Protein AF-A0A536THX5-F1 (afdb_monomer)

Sequence (95 aa):
MTRALCAFLLLFGISWPTSADDTKPLTTILLVARAELADSNFKDSVVLVMNNIGPAPAGVIIHRPTRIAVSRLFPDLERLAQLDDKLYFGGPVET

pLDDT: mean 82.72, std 16.93, range [47.25, 98.12]

Nearest PDB structures (foldseek):
  2ew0-assembly1_A  TM=8.083E-01  e=3.223E-02  Acinetobacter baylyi ADP1
  8qzs-assembly1_8  TM=5.657E-01  e=6.972E+00  Homo sapiens
  6ahd-assembly1_v  TM=5.827E-01  e=8.448E+00  Homo sapiens
  4j3z-assembly1_G  TM=2.931E-01  e=7.924E+00  Jannaschia sp. CCS1

Foldseek 3Di:
DPPPPPPVVPPPPPPPPPPDPPPPPWDWDWDADDCPPPPPQAHRFIWTWTQPPDPGIDIFTDPAFDPDQQLNVPVVPVVRVPGRDTDGRGTPPPD

Structure (mmCIF, N/CA/C/O backbone):
data_AF-A0A536THX5-F1
#
_entry.id   AF-A0A536THX5-F1
#
loop_
_atom_site.group_PDB
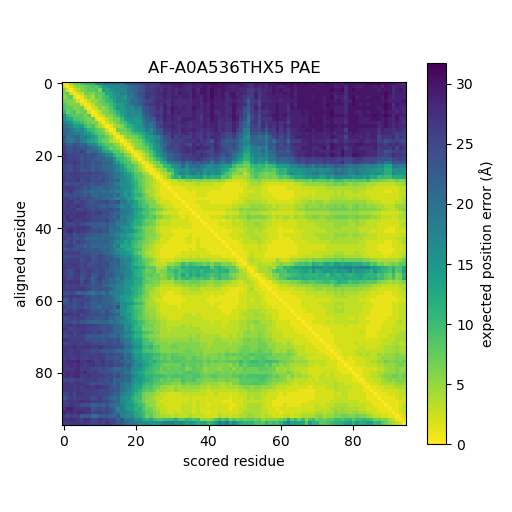_atom_site.id
_atom_site.type_symbol
_atom_site.label_atom_id
_atom_site.label_alt_id
_atom_site.label_comp_id
_atom_site.label_asym_id
_atom_site.label_entity_id
_atom_site.label_seq_id
_atom_site.pdbx_PDB_ins_code
_atom_site.Cartn_x
_atom_site.Cartn_y
_atom_site.Cartn_z
_atom_site.occupancy
_atom_site.B_iso_or_equiv
_atom_site.auth_seq_id
_atom_site.auth_comp_id
_atom_site.auth_asym_id
_atom_site.auth_atom_id
_atom_site.pdbx_PDB_model_num
ATOM 1 N N . MET A 1 1 ? 70.483 -24.708 7.593 1.00 52.94 1 MET A N 1
ATOM 2 C CA . MET A 1 1 ? 70.335 -23.292 7.192 1.00 52.94 1 MET A CA 1
ATOM 3 C C . MET A 1 1 ? 68.874 -23.036 6.834 1.00 52.94 1 MET A C 1
ATOM 5 O O . MET A 1 1 ? 68.530 -22.933 5.671 1.00 52.94 1 MET A O 1
ATOM 9 N N . THR A 1 2 ? 67.992 -23.048 7.837 1.00 52.47 2 THR A N 1
ATOM 10 C CA . THR A 1 2 ? 66.538 -23.233 7.618 1.00 52.47 2 THR A CA 1
ATOM 11 C C . THR A 1 2 ? 65.668 -22.427 8.588 1.00 52.47 2 THR A C 1
ATOM 13 O O . THR A 1 2 ? 64.460 -22.607 8.623 1.00 52.47 2 THR A O 1
ATOM 16 N N . ARG A 1 3 ? 66.255 -21.513 9.376 1.00 49.59 3 ARG A N 1
ATOM 17 C CA . ARG A 1 3 ? 65.509 -20.672 10.338 1.00 49.59 3 ARG A CA 1
ATOM 18 C C . ARG A 1 3 ? 65.403 -19.199 9.935 1.00 49.59 3 ARG A C 1
ATOM 20 O O . ARG A 1 3 ? 64.635 -18.473 10.546 1.00 49.59 3 ARG A O 1
ATOM 27 N N . ALA A 1 4 ? 66.122 -18.770 8.896 1.00 53.12 4 ALA A N 1
ATOM 28 C CA . ALA A 1 4 ? 66.120 -17.374 8.449 1.00 53.12 4 ALA A CA 1
ATOM 29 C C . ALA A 1 4 ? 65.045 -17.055 7.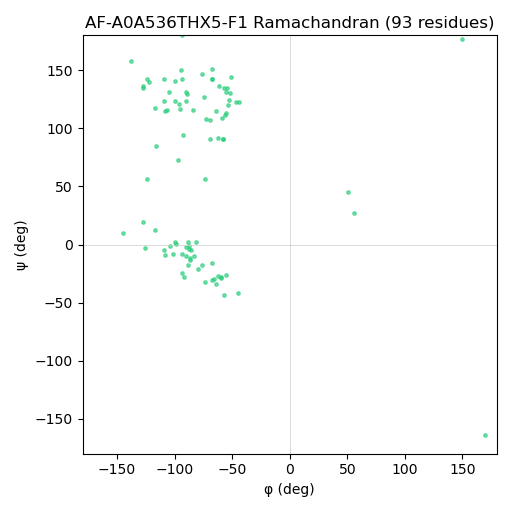390 1.00 53.12 4 ALA A C 1
ATOM 31 O O . ALA A 1 4 ? 64.820 -15.888 7.095 1.00 53.12 4 ALA A O 1
ATOM 32 N N . LEU A 1 5 ? 64.358 -18.065 6.835 1.00 50.88 5 LEU A N 1
ATOM 33 C CA . LEU A 1 5 ? 63.404 -17.863 5.735 1.00 50.88 5 LEU A CA 1
ATOM 34 C C . LEU A 1 5 ? 61.968 -17.554 6.205 1.00 50.88 5 LEU A C 1
ATOM 36 O O . LEU A 1 5 ? 61.184 -17.004 5.442 1.00 50.88 5 LEU A O 1
ATOM 40 N N . CYS A 1 6 ? 61.621 -17.839 7.465 1.00 47.25 6 CYS A N 1
ATOM 41 C CA . CYS A 1 6 ? 60.259 -17.610 7.973 1.00 47.25 6 CYS A CA 1
ATOM 42 C C . CYS A 1 6 ? 60.018 -16.189 8.511 1.00 47.25 6 CYS A C 1
ATOM 44 O O . CYS A 1 6 ? 58.871 -15.809 8.716 1.00 47.25 6 CYS A O 1
ATOM 46 N N . ALA A 1 7 ? 61.067 -15.392 8.738 1.00 49.16 7 ALA A N 1
ATOM 47 C CA . ALA A 1 7 ? 60.927 -14.075 9.365 1.00 49.16 7 ALA A CA 1
ATOM 48 C C . ALA A 1 7 ? 60.609 -12.936 8.377 1.00 49.16 7 ALA A C 1
ATOM 50 O O . ALA A 1 7 ? 60.228 -11.853 8.807 1.00 49.16 7 ALA A O 1
ATOM 51 N N . PHE A 1 8 ? 60.725 -13.164 7.063 1.00 49.09 8 PHE A N 1
ATOM 52 C CA . PHE A 1 8 ? 60.472 -12.124 6.055 1.00 49.09 8 PHE A CA 1
ATOM 53 C C . PHE A 1 8 ? 59.029 -12.116 5.516 1.00 49.09 8 PHE A C 1
ATOM 55 O O . PHE A 1 8 ? 58.627 -11.188 4.823 1.00 49.09 8 PHE A O 1
ATOM 62 N N . LEU A 1 9 ? 58.223 -13.123 5.868 1.00 52.56 9 LEU A N 1
ATOM 63 C CA . LEU A 1 9 ? 56.832 -13.267 5.415 1.00 52.56 9 LEU A CA 1
ATOM 64 C C . LEU A 1 9 ? 55.798 -12.586 6.330 1.00 52.56 9 LEU A C 1
ATOM 66 O O . LEU A 1 9 ? 54.616 -12.593 6.010 1.00 52.56 9 LEU A O 1
ATOM 70 N N . LEU A 1 10 ? 56.225 -11.974 7.441 1.00 54.22 10 LEU A N 1
ATOM 71 C CA . LEU A 1 10 ? 55.332 -11.310 8.406 1.00 54.22 10 LEU A CA 1
ATOM 72 C C . LEU A 1 10 ? 55.333 -9.773 8.322 1.00 54.22 10 LEU A C 1
ATOM 74 O O . LEU A 1 10 ? 54.596 -9.134 9.066 1.00 54.22 10 LEU A O 1
ATOM 78 N N . LEU A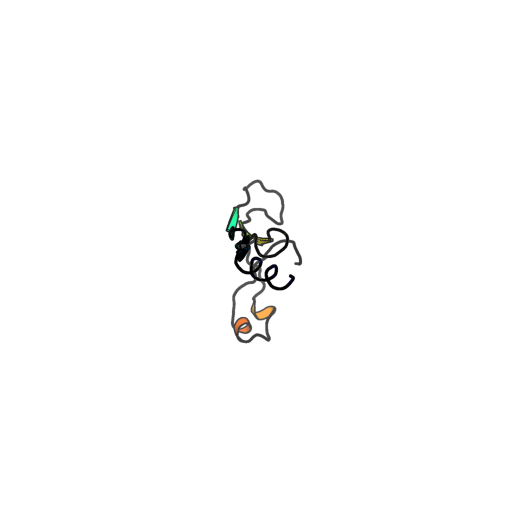 1 11 ? 56.127 -9.167 7.429 1.00 51.12 11 LEU A N 1
ATOM 79 C CA . LEU A 1 11 ? 56.207 -7.700 7.283 1.00 51.12 11 LEU A CA 1
ATOM 80 C C . LEU A 1 11 ? 55.420 -7.134 6.094 1.00 51.12 11 LEU A C 1
ATOM 82 O O . LEU A 1 11 ? 55.236 -5.924 6.014 1.00 51.12 11 LEU A O 1
ATOM 86 N N . PHE A 1 12 ? 54.884 -7.984 5.217 1.00 54.44 12 PHE A N 1
ATOM 87 C CA . PHE A 1 12 ? 53.858 -7.577 4.258 1.00 54.44 12 PHE A CA 1
ATOM 88 C C . PHE A 1 12 ? 52.493 -7.939 4.828 1.00 54.44 12 PHE A C 1
ATOM 90 O O . PHE A 1 12 ? 51.844 -8.889 4.398 1.00 54.44 12 PHE A O 1
ATOM 97 N N . GLY A 1 13 ? 52.075 -7.170 5.836 1.00 54.62 13 GLY A N 1
ATOM 98 C CA . GLY A 1 13 ? 50.669 -7.051 6.189 1.00 54.62 13 GLY A CA 1
ATOM 99 C C . GLY A 1 13 ? 49.930 -6.541 4.960 1.00 54.62 13 G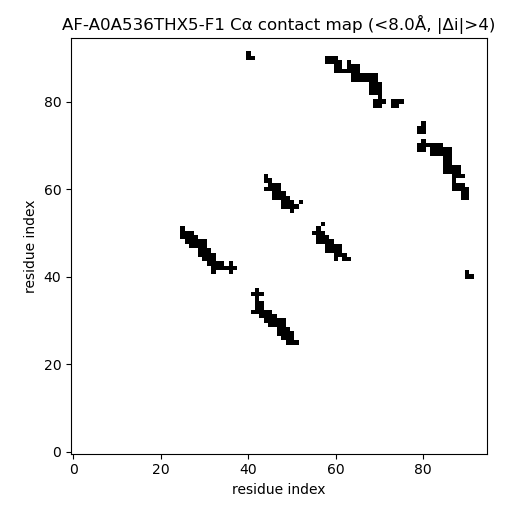LY A C 1
ATOM 100 O O . GLY A 1 13 ? 49.862 -5.339 4.717 1.00 54.62 13 GLY A O 1
ATOM 101 N N . ILE A 1 14 ? 49.449 -7.472 4.141 1.00 57.97 14 ILE A N 1
ATOM 102 C CA . ILE A 1 14 ? 48.468 -7.217 3.098 1.00 57.97 14 ILE A CA 1
ATOM 103 C C . ILE A 1 14 ? 47.232 -6.746 3.852 1.00 57.97 14 ILE A C 1
ATOM 105 O O . ILE A 1 14 ? 46.428 -7.545 4.329 1.00 57.97 14 ILE A O 1
ATOM 109 N N . SER A 1 15 ? 47.130 -5.432 4.032 1.00 56.50 15 SER A N 1
ATOM 110 C CA . SER A 1 15 ? 45.867 -4.773 4.302 1.00 56.50 15 SER A CA 1
ATOM 111 C C . SER A 1 15 ? 44.975 -5.134 3.128 1.00 56.50 15 SER A C 1
ATOM 113 O O . SER A 1 15 ? 45.015 -4.483 2.085 1.00 56.50 15 SER A O 1
ATOM 115 N N . TRP A 1 16 ? 44.230 -6.233 3.257 1.00 59.28 16 TRP A N 1
ATOM 116 C CA . TRP A 1 16 ? 43.099 -6.466 2.385 1.00 59.28 16 TRP A CA 1
ATOM 117 C C . TRP A 1 16 ? 42.266 -5.191 2.487 1.00 59.28 16 TRP A C 1
ATOM 119 O O . TRP A 1 16 ? 41.948 -4.785 3.612 1.00 59.28 16 TRP A O 1
ATOM 129 N N . PRO A 1 17 ? 41.959 -4.508 1.373 1.00 61.94 17 PRO A N 1
ATOM 130 C CA . PRO A 1 17 ? 40.920 -3.507 1.430 1.00 61.94 17 PRO A CA 1
ATOM 131 C C . PRO A 1 17 ? 39.697 -4.248 1.962 1.00 61.94 17 PRO A C 1
ATOM 133 O O . PRO A 1 17 ? 39.203 -5.180 1.327 1.00 61.94 17 PRO A O 1
ATOM 136 N N . THR A 1 18 ? 39.264 -3.901 3.175 1.00 65.38 18 THR A N 1
ATOM 137 C CA . THR A 1 18 ? 37.909 -4.231 3.586 1.00 65.38 18 THR A CA 1
ATOM 138 C C . THR A 1 18 ? 37.068 -3.522 2.537 1.00 65.38 18 THR A C 1
ATOM 140 O O . THR A 1 18 ? 37.112 -2.293 2.444 1.00 65.38 18 THR A O 1
ATOM 143 N N . SER A 1 19 ? 36.441 -4.272 1.630 1.00 64.56 19 SER A N 1
ATOM 144 C CA . SER A 1 19 ? 35.464 -3.660 0.742 1.00 64.56 19 SER A CA 1
ATOM 145 C C . SER A 1 19 ? 34.481 -2.956 1.663 1.00 64.56 19 SER A C 1
ATOM 147 O O . SER A 1 19 ? 33.926 -3.584 2.568 1.00 64.56 19 SER A O 1
ATOM 149 N N . ALA A 1 20 ? 34.352 -1.639 1.504 1.00 61.53 20 ALA A N 1
ATOM 150 C CA . ALA A 1 20 ? 33.213 -0.940 2.061 1.00 61.53 20 ALA A CA 1
ATOM 151 C C . ALA A 1 20 ? 31.981 -1.700 1.568 1.00 61.53 20 ALA A C 1
ATOM 153 O O . ALA A 1 20 ? 31.927 -2.058 0.389 1.00 61.53 20 ALA A O 1
ATOM 154 N N . ASP A 1 21 ? 31.074 -2.025 2.488 1.00 61.56 21 ASP A N 1
ATOM 155 C CA . ASP A 1 21 ? 29.774 -2.582 2.142 1.00 61.56 21 ASP A CA 1
ATOM 156 C C . ASP A 1 21 ? 29.232 -1.763 0.966 1.00 61.56 21 ASP A C 1
ATOM 158 O O . ASP A 1 21 ? 29.194 -0.531 1.032 1.00 61.56 21 ASP A O 1
ATOM 162 N N . ASP A 1 22 ? 28.929 -2.435 -0.144 1.00 60.00 22 ASP A N 1
ATOM 163 C CA . ASP A 1 22 ? 28.396 -1.834 -1.368 1.00 60.00 22 ASP A CA 1
ATOM 164 C C . ASP A 1 22 ? 26.925 -1.480 -1.083 1.00 60.00 22 ASP A C 1
ATOM 166 O O . ASP A 1 22 ? 25.984 -1.988 -1.697 1.00 60.00 22 ASP A O 1
ATOM 170 N N . THR A 1 23 ? 26.700 -0.677 -0.037 1.00 60.09 23 THR A N 1
ATOM 171 C CA . THR A 1 23 ? 25.386 -0.305 0.451 1.00 60.09 23 THR A CA 1
ATOM 172 C C . THR A 1 23 ? 24.793 0.608 -0.608 1.00 60.09 23 THR A C 1
ATOM 174 O O . THR A 1 23 ? 25.010 1.822 -0.617 1.00 60.09 23 THR A O 1
ATOM 177 N N . LYS A 1 24 ? 24.077 0.004 -1.562 1.00 67.12 24 LYS A N 1
ATOM 178 C CA . LYS A 1 24 ? 23.349 0.718 -2.605 1.00 67.12 24 LYS A CA 1
ATOM 179 C C . LYS A 1 24 ? 22.576 1.855 -1.933 1.00 67.12 24 LYS A C 1
ATOM 181 O O . LYS A 1 24 ? 21.788 1.573 -1.027 1.00 67.12 24 LYS A O 1
ATOM 186 N N . PRO A 1 25 ? 22.787 3.119 -2.339 1.00 68.38 25 PRO A N 1
ATOM 187 C CA . PRO A 1 25 ? 22.156 4.242 -1.670 1.00 68.38 25 PRO A CA 1
ATOM 188 C C . PRO A 1 25 ? 20.644 4.036 -1.646 1.00 68.38 25 PRO A C 1
ATOM 190 O O . PRO A 1 25 ? 20.031 3.701 -2.671 1.00 68.38 25 PRO A O 1
ATOM 193 N N . LEU A 1 26 ? 20.056 4.211 -0.461 1.00 66.38 26 LEU A N 1
ATOM 194 C CA . LEU A 1 26 ? 18.614 4.131 -0.266 1.00 66.38 26 LEU A CA 1
ATOM 195 C C . LEU A 1 26 ? 17.964 5.131 -1.210 1.00 66.38 26 LEU A C 1
ATOM 197 O O . LEU A 1 26 ? 18.145 6.340 -1.082 1.00 66.38 26 LEU A O 1
ATOM 201 N N . THR A 1 27 ? 17.267 4.610 -2.211 1.00 78.81 27 THR A N 1
ATOM 202 C CA . THR A 1 27 ? 16.598 5.446 -3.198 1.00 78.81 27 THR A CA 1
ATOM 203 C C . THR A 1 27 ? 15.114 5.381 -2.911 1.00 78.81 27 THR A C 1
ATOM 205 O O . THR A 1 27 ? 14.507 4.315 -3.025 1.00 78.81 27 THR A O 1
ATOM 208 N N . THR A 1 28 ? 14.559 6.531 -2.545 1.00 87.69 28 THR A N 1
ATOM 209 C CA . THR A 1 28 ? 13.127 6.716 -2.339 1.00 87.69 28 THR A CA 1
ATOM 210 C C . THR A 1 28 ? 12.590 7.563 -3.479 1.00 87.69 28 THR A C 1
ATOM 212 O O . THR A 1 28 ? 12.975 8.723 -3.626 1.00 87.69 28 THR A O 1
ATOM 215 N N . ILE A 1 29 ? 11.719 6.983 -4.301 1.00 92.62 29 ILE A N 1
ATOM 216 C CA . ILE A 1 29 ? 11.097 7.672 -5.440 1.00 92.62 29 ILE A CA 1
ATOM 217 C C . ILE A 1 29 ? 9.584 7.611 -5.275 1.00 92.62 29 ILE A C 1
ATOM 219 O O . ILE A 1 29 ? 9.038 6.577 -4.894 1.00 92.62 29 ILE A O 1
ATOM 223 N N . LEU A 1 30 ? 8.912 8.715 -5.595 1.00 96.00 30 LEU A N 1
ATOM 224 C CA . LEU A 1 30 ? 7.466 8.743 -5.771 1.00 96.00 30 LEU A CA 1
ATOM 225 C C . LEU A 1 30 ? 7.139 8.601 -7.257 1.00 96.00 30 LEU A C 1
ATOM 227 O O . LEU A 1 30 ? 7.554 9.425 -8.071 1.00 96.00 30 LEU A O 1
ATOM 231 N N . LEU A 1 31 ? 6.383 7.565 -7.608 1.00 96.75 31 LEU A N 1
ATOM 232 C CA . LEU A 1 31 ? 5.790 7.420 -8.932 1.00 96.75 31 LEU A CA 1
ATOM 233 C C . LEU A 1 31 ? 4.365 7.961 -8.880 1.00 96.75 31 LEU A C 1
ATOM 235 O O . LEU A 1 31 ? 3.524 7.421 -8.163 1.00 96.75 31 LEU A O 1
ATOM 239 N N . VAL A 1 32 ? 4.097 9.023 -9.635 1.00 97.94 32 VAL A N 1
ATOM 240 C CA . VAL A 1 32 ? 2.752 9.588 -9.780 1.00 97.94 32 VAL A CA 1
ATOM 241 C C . VAL A 1 32 ? 2.162 9.085 -11.092 1.00 97.94 32 VAL A C 1
ATOM 243 O O . VAL A 1 32 ? 2.761 9.256 -12.157 1.00 97.94 32 VAL A O 1
ATOM 246 N N . ALA A 1 33 ? 1.005 8.434 -11.014 1.00 98.12 33 ALA A N 1
ATOM 247 C CA . ALA A 1 33 ? 0.295 7.944 -12.181 1.00 98.12 33 ALA A CA 1
ATOM 248 C C . ALA A 1 33 ? -0.096 9.107 -13.095 1.00 98.12 33 ALA A C 1
ATOM 250 O O . ALA A 1 33 ? -0.592 10.141 -12.645 1.00 98.12 33 ALA A O 1
ATOM 251 N N . ARG A 1 34 ? 0.097 8.914 -14.401 1.00 98.00 34 ARG A N 1
ATOM 252 C CA . ARG A 1 34 ? -0.470 9.821 -15.401 1.00 98.00 34 ARG A CA 1
ATOM 253 C C . ARG A 1 34 ? -1.993 9.701 -15.402 1.00 98.00 34 ARG A C 1
ATOM 255 O O . ARG A 1 34 ? -2.517 8.619 -15.133 1.00 98.00 34 ARG A O 1
ATOM 262 N N . ALA A 1 35 ? -2.678 10.784 -15.759 1.00 96.62 35 ALA A N 1
ATOM 263 C CA . ALA A 1 35 ? -4.139 10.837 -15.778 1.00 96.62 35 ALA A CA 1
ATOM 264 C C . ALA A 1 35 ? -4.760 9.800 -16.736 1.00 96.62 35 ALA A C 1
ATOM 266 O O . ALA A 1 35 ? -5.855 9.305 -16.499 1.00 96.62 35 ALA A O 1
ATOM 267 N N . GLU A 1 36 ? -4.046 9.422 -17.797 1.00 97.44 36 GLU A N 1
ATOM 268 C CA . GLU A 1 36 ? -4.520 8.488 -18.823 1.00 97.44 36 GLU A CA 1
ATOM 269 C C . GLU A 1 36 ? -4.227 7.015 -18.487 1.00 97.44 36 GLU A C 1
ATOM 271 O O . GLU A 1 36 ? -4.492 6.127 -19.301 1.00 97.44 36 GLU A O 1
ATOM 276 N N . LEU A 1 37 ? -3.636 6.720 -17.320 1.00 97.69 37 LEU A N 1
ATOM 277 C CA . LEU A 1 37 ? -3.306 5.350 -16.936 1.00 97.69 37 LEU A CA 1
ATOM 278 C C . LEU A 1 37 ? -4.586 4.542 -16.664 1.00 97.69 37 LEU A C 1
ATOM 280 O O . LEU A 1 37 ? -5.234 4.707 -15.634 1.00 97.69 37 LEU A O 1
ATOM 284 N N . ALA A 1 38 ? -4.917 3.631 -17.581 1.00 96.81 38 ALA A N 1
ATOM 285 C CA . ALA A 1 38 ? -6.157 2.854 -17.538 1.00 96.81 38 ALA A CA 1
ATO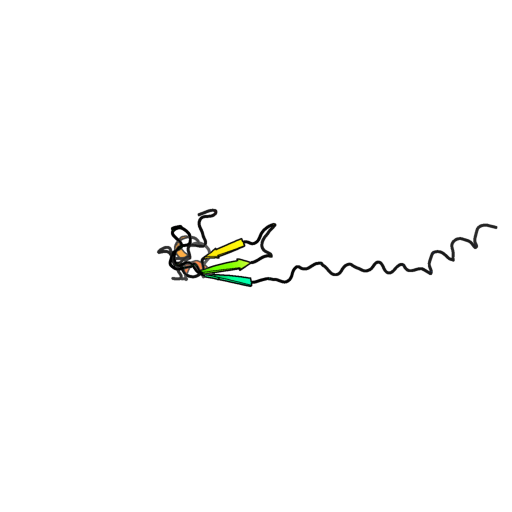M 286 C C . ALA A 1 38 ? -6.170 1.710 -16.503 1.00 96.81 38 ALA A C 1
ATOM 288 O O . ALA A 1 38 ? -7.244 1.213 -16.164 1.00 96.81 38 ALA A O 1
ATOM 289 N N . ASP A 1 39 ? -5.008 1.276 -16.006 1.00 96.69 39 ASP A N 1
ATOM 290 C CA . ASP A 1 39 ? -4.917 0.178 -15.036 1.00 96.69 39 ASP A CA 1
ATOM 291 C C . ASP A 1 39 ? -5.608 0.560 -13.720 1.00 96.69 39 ASP A C 1
ATOM 293 O O . ASP A 1 39 ? -5.150 1.440 -12.992 1.00 96.69 39 ASP A O 1
ATOM 297 N N . SER A 1 40 ? -6.697 -0.130 -13.375 1.00 94.44 40 SER A N 1
ATOM 298 C CA . SER A 1 40 ? -7.479 0.147 -12.168 1.00 94.44 40 SER A CA 1
ATOM 299 C C . SER A 1 40 ? -6.679 0.017 -10.873 1.00 94.44 40 SER A C 1
ATOM 301 O O . SER A 1 40 ? -6.981 0.710 -9.898 1.00 94.44 40 SER A O 1
ATOM 303 N N . ASN A 1 41 ? -5.643 -0.823 -10.848 1.00 95.12 41 ASN A N 1
ATOM 304 C CA . ASN A 1 41 ? -4.801 -0.988 -9.669 1.00 95.12 41 ASN A CA 1
ATOM 305 C C . ASN A 1 41 ? -3.995 0.282 -9.382 1.00 95.12 41 ASN A C 1
ATOM 307 O O . ASN A 1 41 ? -3.793 0.607 -8.215 1.00 95.12 41 ASN A O 1
ATOM 311 N N . PHE A 1 42 ? -3.636 1.056 -10.412 1.00 96.81 42 PHE A N 1
ATOM 312 C CA . PHE A 1 42 ? -2.707 2.188 -10.309 1.00 96.81 42 PHE A CA 1
ATOM 313 C C . PHE A 1 42 ? -3.243 3.524 -10.847 1.00 96.81 42 PHE A C 1
ATOM 315 O O . PHE A 1 42 ? -2.563 4.539 -10.700 1.00 96.81 42 PHE A O 1
ATOM 322 N N . LYS A 1 43 ? -4.449 3.579 -11.422 1.00 97.25 43 LYS A N 1
ATOM 323 C CA . LYS A 1 43 ? -5.059 4.835 -11.891 1.00 97.25 43 LYS A CA 1
ATOM 324 C C . LYS A 1 43 ? -5.112 5.877 -10.775 1.00 97.25 43 LYS A C 1
ATOM 326 O O . LYS A 1 43 ? -5.445 5.543 -9.640 1.00 97.25 43 LYS A O 1
ATOM 331 N N . ASP A 1 44 ? -4.748 7.121 -11.053 1.00 97.06 44 ASP A N 1
ATOM 332 C CA . ASP A 1 44 ? -4.720 8.177 -10.031 1.00 97.06 44 ASP A CA 1
ATOM 333 C C . ASP A 1 44 ? -3.847 7.829 -8.809 1.00 97.06 44 ASP A C 1
ATOM 335 O O . ASP A 1 44 ? -4.160 8.263 -7.701 1.00 97.06 44 ASP A O 1
ATOM 339 N N . SER A 1 45 ? -2.815 6.978 -8.954 1.00 97.88 45 SER A N 1
ATOM 340 C CA . SER A 1 45 ? -1.994 6.532 -7.823 1.00 97.88 45 SER A CA 1
ATOM 341 C C . SER A 1 45 ? -0.717 7.327 -7.565 1.00 97.88 45 SER A C 1
ATOM 343 O O . SER A 1 45 ? -0.097 7.849 -8.487 1.00 97.88 45 SER A O 1
ATOM 345 N N . VAL A 1 46 ? -0.308 7.378 -6.295 1.00 98.06 46 VAL A N 1
ATOM 346 C CA . VAL A 1 46 ? 1.038 7.771 -5.872 1.00 98.06 46 VAL A CA 1
ATOM 347 C C . VAL A 1 46 ? 1.678 6.565 -5.190 1.00 98.06 46 VAL A C 1
ATOM 349 O O . VAL A 1 46 ? 1.171 6.088 -4.173 1.00 98.06 46 VAL A O 1
ATOM 352 N N . VAL A 1 47 ? 2.770 6.063 -5.765 1.00 97.25 47 VAL A N 1
ATOM 353 C CA . VAL A 1 47 ? 3.502 4.887 -5.276 1.00 97.25 47 VAL A CA 1
ATOM 354 C C . VAL A 1 47 ? 4.842 5.322 -4.696 1.00 97.25 47 VAL A C 1
ATOM 356 O O . VAL A 1 47 ? 5.656 5.923 -5.395 1.00 97.25 47 VAL A O 1
ATOM 359 N N . LEU A 1 48 ? 5.087 4.980 -3.435 1.00 96.00 48 LEU A N 1
ATOM 360 C CA . LEU A 1 48 ? 6.391 5.092 -2.791 1.00 96.00 48 LEU A CA 1
ATOM 361 C C . LEU A 1 48 ? 7.221 3.851 -3.117 1.00 96.00 48 LEU A C 1
ATOM 363 O O . LEU A 1 48 ? 6.852 2.757 -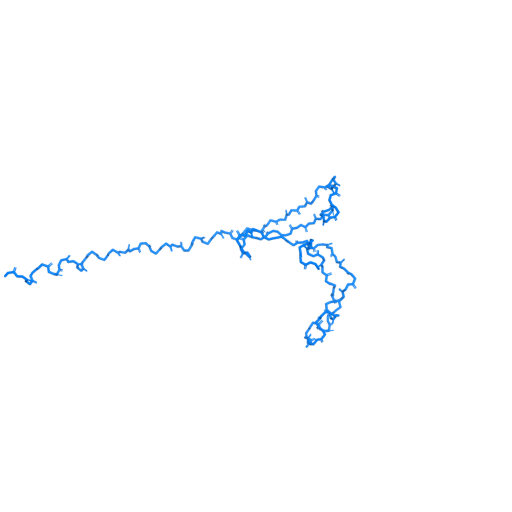2.700 1.00 96.00 48 LEU A O 1
ATOM 367 N N . VAL A 1 49 ? 8.329 4.017 -3.840 1.00 94.56 49 VAL A N 1
ATOM 368 C CA . VAL A 1 49 ? 9.235 2.927 -4.233 1.00 94.56 49 VAL A CA 1
ATOM 369 C C . VAL A 1 49 ? 10.508 2.965 -3.399 1.00 94.56 49 VAL A C 1
ATOM 371 O O . VAL A 1 49 ? 11.143 4.015 -3.279 1.00 94.56 49 VAL A O 1
ATOM 374 N N . MET A 1 50 ? 10.889 1.806 -2.861 1.00 89.94 50 MET A N 1
ATOM 375 C CA . MET A 1 50 ? 12.058 1.602 -2.005 1.00 89.94 50 MET A CA 1
ATOM 376 C C . MET A 1 50 ? 12.903 0.451 -2.560 1.00 89.94 50 MET A C 1
ATOM 378 O O . MET A 1 50 ? 12.375 -0.581 -2.975 1.00 89.94 50 MET A O 1
ATOM 382 N N . ASN A 1 51 ? 14.225 0.619 -2.587 1.00 83.50 51 ASN A N 1
ATOM 383 C CA . ASN A 1 51 ? 15.152 -0.310 -3.245 1.00 83.50 51 ASN A CA 1
ATOM 384 C C .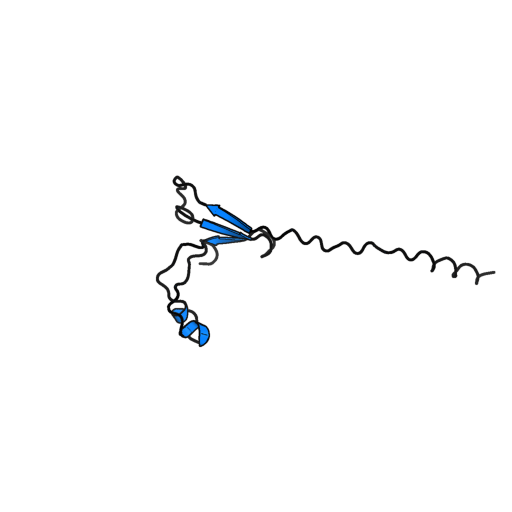 ASN A 1 51 ? 15.847 -1.311 -2.300 1.00 83.50 51 ASN A C 1
ATOM 386 O O . ASN A 1 51 ? 16.649 -2.110 -2.776 1.00 83.50 51 ASN A O 1
ATOM 390 N N . ASN A 1 52 ? 15.559 -1.266 -0.997 1.00 75.00 52 ASN A N 1
ATOM 391 C CA . ASN A 1 52 ? 16.285 -1.993 0.051 1.00 75.00 52 ASN A CA 1
ATOM 392 C C . ASN A 1 52 ? 15.436 -3.029 0.810 1.00 75.00 52 ASN A C 1
ATOM 394 O O . ASN A 1 52 ? 15.858 -3.496 1.863 1.00 75.00 52 ASN A O 1
ATOM 398 N N . ILE A 1 53 ? 14.240 -3.366 0.316 1.00 75.12 53 ILE A N 1
ATOM 399 C CA . ILE A 1 53 ? 13.291 -4.253 1.023 1.00 75.12 53 ILE A CA 1
ATOM 400 C C . ILE A 1 53 ? 13.339 -5.697 0.483 1.00 75.12 53 ILE A C 1
ATOM 402 O O . ILE A 1 53 ? 12.629 -6.577 0.955 1.00 75.12 53 ILE A O 1
ATOM 406 N N . GLY A 1 54 ? 14.210 -5.988 -0.484 1.00 76.62 54 GLY A N 1
ATOM 407 C CA . GLY A 1 54 ? 14.347 -7.333 -1.034 1.00 76.62 54 GLY A CA 1
ATOM 408 C C . GLY A 1 54 ? 15.216 -7.387 -2.291 1.00 76.62 54 GLY A C 1
ATOM 409 O O . GLY A 1 54 ? 15.935 -6.431 -2.587 1.00 76.62 54 GLY A O 1
ATOM 410 N N . PRO A 1 55 ? 15.146 -8.491 -3.057 1.00 82.12 55 PRO A N 1
ATOM 411 C CA . PRO A 1 55 ? 15.939 -8.671 -4.276 1.00 82.12 55 PRO A CA 1
ATOM 412 C C . PRO A 1 55 ? 15.546 -7.707 -5.410 1.00 82.12 55 PRO A C 1
ATOM 414 O O . PRO A 1 55 ? 16.302 -7.542 -6.365 1.00 82.12 55 PRO A O 1
ATOM 417 N N . ALA A 1 56 ? 14.379 -7.065 -5.315 1.00 82.75 56 ALA A N 1
ATOM 418 C CA . ALA A 1 56 ? 13.879 -6.080 -6.265 1.00 82.75 56 ALA A CA 1
ATOM 419 C C . ALA A 1 56 ? 13.241 -4.890 -5.525 1.00 82.75 56 ALA A C 1
ATOM 421 O O . ALA A 1 56 ? 12.827 -5.046 -4.372 1.00 82.75 56 ALA A O 1
ATOM 422 N N . PRO A 1 57 ? 13.137 -3.707 -6.164 1.00 87.62 57 PRO A N 1
ATOM 423 C CA . PRO A 1 57 ? 12.414 -2.581 -5.588 1.00 87.62 57 PRO A CA 1
ATOM 424 C C . PRO A 1 57 ? 10.965 -2.952 -5.271 1.00 87.62 57 PRO A C 1
ATOM 426 O O . PRO A 1 57 ? 10.276 -3.544 -6.102 1.00 87.62 57 PRO A O 1
ATOM 429 N N . ALA A 1 58 ? 10.504 -2.559 -4.089 1.00 91.12 58 ALA A N 1
ATOM 430 C CA . ALA A 1 58 ? 9.124 -2.726 -3.657 1.00 91.12 58 ALA A CA 1
ATOM 431 C C . ALA A 1 58 ? 8.428 -1.364 -3.621 1.00 91.12 58 ALA A C 1
ATOM 433 O O . ALA A 1 58 ? 9.040 -0.354 -3.262 1.00 91.12 58 ALA A O 1
ATOM 434 N N . GLY A 1 59 ? 7.155 -1.339 -4.011 1.00 93.06 59 GLY A N 1
ATOM 435 C CA . GLY A 1 59 ? 6.339 -0.133 -4.054 1.00 93.06 59 GLY A CA 1
ATOM 436 C C . GLY A 1 59 ? 5.069 -0.282 -3.228 1.00 93.06 59 GLY A C 1
ATOM 437 O O . GLY A 1 59 ? 4.459 -1.347 -3.244 1.00 93.06 59 GLY A O 1
ATOM 438 N N . VAL A 1 60 ? 4.656 0.786 -2.545 1.00 95.69 60 VAL A N 1
ATOM 439 C CA . VAL A 1 60 ? 3.370 0.850 -1.833 1.00 95.69 60 VAL A CA 1
ATOM 440 C C . VAL A 1 60 ? 2.584 2.091 -2.243 1.00 95.69 60 VAL A C 1
ATOM 442 O O . VAL A 1 60 ? 3.136 3.188 -2.334 1.00 95.69 60 VAL A O 1
ATOM 445 N N . ILE A 1 61 ? 1.288 1.930 -2.509 1.00 97.31 61 ILE A N 1
ATOM 446 C CA . ILE A 1 61 ? 0.366 3.046 -2.743 1.00 97.31 61 ILE A CA 1
ATOM 447 C C . ILE A 1 61 ? 0.069 3.727 -1.399 1.00 97.31 61 ILE A C 1
ATOM 449 O O . ILE A 1 61 ? -0.346 3.071 -0.445 1.00 97.31 61 ILE A O 1
ATOM 453 N N . ILE A 1 62 ? 0.259 5.047 -1.324 1.00 97.00 62 ILE A N 1
ATOM 454 C CA . ILE A 1 62 ? 0.259 5.789 -0.044 1.00 97.00 62 ILE A CA 1
ATOM 455 C C . ILE A 1 62 ? -0.954 6.698 0.186 1.00 97.00 62 ILE A C 1
ATOM 457 O O . ILE A 1 62 ? -1.084 7.292 1.249 1.00 97.00 62 ILE A O 1
ATOM 461 N N . HIS A 1 63 ? -1.852 6.835 -0.787 1.00 97.38 63 HIS A N 1
ATOM 462 C CA . HIS A 1 63 ? -2.943 7.823 -0.758 1.00 97.38 63 HIS A CA 1
ATOM 463 C C . HIS A 1 63 ? -4.329 7.202 -1.013 1.00 97.38 63 HIS A C 1
ATOM 465 O O . HIS A 1 63 ? -5.276 7.903 -1.366 1.00 97.38 63 HIS A O 1
ATOM 471 N N . ARG A 1 64 ? -4.469 5.880 -0.839 1.00 96.38 64 ARG A N 1
ATOM 472 C CA . ARG A 1 64 ? -5.745 5.159 -0.989 1.00 96.38 64 ARG A CA 1
ATOM 473 C C . ARG A 1 64 ? -6.207 4.530 0.329 1.00 96.38 64 ARG A C 1
ATOM 475 O O . ARG A 1 64 ? -5.952 3.344 0.554 1.00 96.38 64 ARG A O 1
ATOM 482 N N . PRO A 1 65 ? -6.902 5.284 1.197 1.00 96.50 65 PRO A N 1
ATOM 483 C CA . PRO A 1 65 ? -7.475 4.723 2.411 1.00 96.50 65 PRO A CA 1
ATOM 484 C C . PRO A 1 65 ? -8.608 3.745 2.080 1.00 96.50 65 PRO A C 1
ATOM 486 O O . PRO A 1 65 ? -9.412 3.959 1.170 1.00 96.50 65 PRO A O 1
ATOM 489 N N . THR A 1 66 ? -8.694 2.671 2.854 1.00 95.25 66 THR A N 1
ATOM 490 C CA . THR A 1 66 ? -9.814 1.728 2.830 1.00 95.25 66 THR A CA 1
ATOM 491 C C . THR A 1 66 ? -10.861 2.114 3.878 1.00 95.25 66 THR A C 1
ATOM 493 O O . THR A 1 66 ? -10.715 3.077 4.630 1.00 95.25 66 THR A O 1
ATOM 496 N N . ARG A 1 67 ? -11.943 1.334 3.964 1.00 95.25 67 ARG A N 1
ATOM 497 C CA . ARG A 1 67 ? -12.953 1.477 5.027 1.00 95.25 67 ARG A CA 1
ATOM 498 C C . ARG A 1 67 ? -12.611 0.680 6.293 1.00 95.25 67 ARG A C 1
ATOM 500 O O . ARG A 1 67 ? -13.383 0.702 7.247 1.00 95.25 67 ARG A O 1
ATOM 507 N N . ILE A 1 68 ? -11.496 -0.050 6.298 1.00 94.44 68 ILE A N 1
ATOM 508 C CA . ILE A 1 68 ? -11.110 -0.954 7.383 1.00 94.44 68 ILE A CA 1
ATOM 509 C C . ILE A 1 68 ? -10.273 -0.167 8.392 1.00 94.44 68 ILE A C 1
ATOM 511 O O . ILE A 1 68 ? -9.271 0.439 8.022 1.00 94.44 68 ILE A O 1
ATOM 515 N N . ALA A 1 69 ? -10.696 -0.156 9.656 1.00 94.50 69 ALA A N 1
ATOM 516 C CA . ALA A 1 69 ? -9.908 0.417 10.744 1.00 94.50 69 ALA A CA 1
ATOM 517 C C . ALA A 1 69 ? -8.764 -0.527 11.142 1.00 94.50 69 ALA A C 1
ATOM 519 O O . ALA A 1 69 ? -8.938 -1.747 11.102 1.00 94.50 69 ALA A O 1
ATOM 520 N N . VAL A 1 70 ? -7.626 0.023 11.565 1.00 94.75 70 VAL A N 1
ATOM 521 C CA . VAL A 1 70 ? -6.473 -0.754 12.055 1.00 94.75 70 VAL A CA 1
ATOM 522 C C . VAL A 1 70 ? -6.880 -1.648 13.232 1.00 94.75 70 VAL A C 1
ATOM 524 O O . VAL A 1 70 ? -6.571 -2.841 13.237 1.00 94.75 70 VAL A O 1
ATOM 527 N N . SER A 1 71 ? -7.665 -1.105 14.164 1.00 94.81 71 SER A N 1
ATOM 528 C CA . SER A 1 71 ? -8.209 -1.817 15.328 1.00 94.81 71 SER A CA 1
ATOM 529 C C . SER A 1 71 ? -9.005 -3.078 14.978 1.00 94.81 71 SER A C 1
ATOM 531 O O . SER A 1 71 ? -9.057 -4.015 15.770 1.00 94.81 71 SER A O 1
ATOM 533 N N . ARG A 1 72 ? -9.586 -3.151 13.773 1.00 93.25 72 ARG A N 1
ATOM 534 C CA . ARG A 1 72 ? -10.347 -4.323 13.319 1.00 93.25 72 ARG A CA 1
ATOM 535 C C . ARG A 1 72 ? -9.458 -5.522 12.977 1.00 93.25 72 ARG A C 1
ATOM 537 O O . ARG A 1 72 ? -9.920 -6.648 13.125 1.00 93.25 72 ARG A O 1
ATOM 544 N N . LEU A 1 73 ? -8.240 -5.299 12.477 1.00 90.75 73 LEU A N 1
ATOM 545 C CA . LEU A 1 73 ? -7.318 -6.387 12.114 1.00 90.75 73 LEU A CA 1
ATOM 546 C C . LEU A 1 73 ? -6.356 -6.757 13.240 1.00 90.75 73 LEU A C 1
ATOM 548 O O . LEU A 1 73 ? -5.882 -7.887 13.282 1.00 90.75 73 LEU A O 1
ATOM 552 N N . PHE A 1 74 ? -6.085 -5.822 14.148 1.00 91.69 74 PHE A N 1
ATOM 553 C CA . PHE A 1 74 ? -5.145 -6.016 15.248 1.00 91.69 74 PHE A CA 1
ATOM 554 C C . PHE A 1 74 ? -5.802 -5.753 16.612 1.00 91.69 74 PHE A C 1
ATOM 556 O O . PHE A 1 74 ? -5.311 -4.907 17.362 1.00 91.69 74 PHE A O 1
ATOM 563 N N . PRO A 1 75 ? -6.912 -6.442 16.947 1.00 89.62 75 PRO A N 1
ATOM 564 C CA . PRO A 1 75 ? -7.668 -6.158 18.167 1.00 89.62 75 PRO A CA 1
ATOM 565 C C . PRO A 1 75 ? -6.879 -6.472 19.444 1.00 89.62 75 PRO A C 1
ATOM 567 O O . PRO A 1 75 ? -7.064 -5.803 20.455 1.00 89.62 75 PRO A O 1
ATOM 570 N N . ASP A 1 76 ? -5.966 -7.444 19.391 1.00 94.31 76 ASP A N 1
ATOM 571 C CA . ASP A 1 76 ? -5.207 -7.901 20.562 1.00 94.31 76 ASP A CA 1
ATOM 572 C C . ASP A 1 76 ? -3.978 -7.029 20.862 1.00 94.31 76 ASP A C 1
ATOM 574 O O . ASP A 1 76 ? -3.338 -7.158 21.905 1.00 94.31 76 ASP A O 1
ATOM 578 N N . LEU A 1 77 ? -3.624 -6.122 19.948 1.00 94.06 77 LEU A N 1
ATOM 579 C CA . LEU A 1 77 ? -2.536 -5.175 20.147 1.00 94.06 77 LEU A CA 1
ATOM 580 C C . LEU A 1 77 ? -3.118 -3.894 20.739 1.00 94.06 77 LEU A C 1
ATOM 582 O O . LEU A 1 77 ? -3.540 -3.019 19.991 1.00 94.06 77 LEU A O 1
ATOM 586 N N . GLU A 1 78 ? -3.103 -3.760 22.072 1.00 91.88 78 GLU A N 1
ATOM 587 C CA . GLU A 1 78 ? -3.732 -2.641 22.807 1.00 91.88 78 GLU A CA 1
ATOM 588 C C . GLU A 1 78 ? -3.452 -1.263 22.188 1.00 91.88 78 GLU A C 1
ATOM 590 O O . GLU A 1 78 ? -4.352 -0.435 22.058 1.00 91.88 78 GLU A O 1
ATOM 595 N N . ARG A 1 79 ? -2.209 -1.031 21.743 1.00 90.88 79 ARG A N 1
ATOM 596 C CA . ARG A 1 79 ? -1.801 0.231 21.108 1.00 90.88 79 ARG A CA 1
ATOM 597 C C . ARG A 1 79 ? -2.509 0.510 19.780 1.00 90.88 79 ARG A C 1
ATOM 599 O O . ARG A 1 79 ? -2.719 1.669 19.454 1.00 90.88 79 ARG A O 1
ATOM 606 N N . LEU A 1 80 ? -2.815 -0.529 19.007 1.00 91.75 80 LEU A N 1
ATOM 607 C CA . LEU A 1 80 ? -3.483 -0.442 17.706 1.00 91.75 80 LEU A CA 1
ATOM 608 C C . LEU A 1 80 ? -5.006 -0.549 17.833 1.00 91.75 80 LEU A C 1
ATOM 610 O O . LEU A 1 80 ? -5.729 0.030 17.027 1.00 91.75 80 LEU A O 1
ATOM 614 N N . ALA A 1 81 ? -5.493 -1.241 18.862 1.00 89.88 81 ALA A N 1
ATOM 615 C CA . ALA A 1 81 ? -6.914 -1.384 19.159 1.00 89.88 81 ALA A CA 1
ATOM 616 C C . ALA A 1 81 ? -7.595 -0.039 19.469 1.00 89.88 81 ALA A C 1
ATOM 618 O O . ALA A 1 81 ? -8.786 0.117 19.221 1.00 89.88 81 ALA A O 1
ATOM 619 N N . GLN A 1 82 ? -6.832 0.938 19.969 1.00 89.75 82 GLN A N 1
ATOM 620 C CA . GLN A 1 82 ? -7.307 2.294 20.263 1.00 89.75 82 GLN A CA 1
ATOM 621 C C . GLN A 1 82 ? -7.256 3.243 19.053 1.00 89.75 82 GLN A C 1
ATOM 623 O O . GLN A 1 82 ? -7.680 4.390 19.167 1.00 89.75 82 GLN A O 1
ATOM 628 N N . LEU A 1 83 ? -6.717 2.801 17.910 1.00 90.00 83 LEU A N 1
ATOM 629 C CA . LEU A 1 83 ? -6.577 3.642 16.723 1.00 90.00 83 LEU A CA 1
ATOM 630 C C . LEU A 1 83 ? -7.820 3.566 15.832 1.00 90.00 83 LEU A C 1
ATOM 632 O O . LEU A 1 83 ? -8.245 2.487 15.408 1.00 90.00 83 LEU A O 1
ATOM 636 N N . ASP A 1 84 ? -8.332 4.741 15.468 1.00 89.19 84 ASP A N 1
ATOM 637 C CA . ASP A 1 84 ? -9.397 4.901 14.471 1.00 89.19 84 ASP A CA 1
ATOM 638 C C . ASP A 1 84 ? -8.869 5.005 13.028 1.00 89.19 84 ASP A C 1
ATOM 640 O O . ASP A 1 84 ? -9.662 5.039 12.068 1.00 89.19 84 ASP A O 1
ATOM 644 N N . ASP A 1 85 ? -7.537 5.018 12.876 1.00 94.38 85 ASP A N 1
ATOM 645 C CA . ASP A 1 85 ? -6.820 5.052 11.606 1.00 94.38 85 ASP A CA 1
ATOM 646 C C . ASP A 1 85 ? -7.312 3.975 10.641 1.00 94.38 85 ASP A C 1
ATOM 648 O O . ASP A 1 85 ? -7.672 2.853 11.018 1.00 94.38 85 ASP A O 1
ATOM 652 N N . LYS A 1 86 ? -7.325 4.327 9.355 1.00 95.56 86 LYS A N 1
ATOM 653 C CA . LYS A 1 86 ? -7.715 3.411 8.284 1.00 95.56 86 LYS A CA 1
ATOM 654 C C . LYS A 1 86 ? -6.497 2.728 7.698 1.00 95.56 86 LYS A C 1
ATOM 656 O O . LYS A 1 86 ? -5.459 3.350 7.501 1.00 95.56 86 LYS A O 1
ATOM 661 N N . LEU A 1 87 ? -6.662 1.459 7.350 1.00 94.69 87 LEU A N 1
ATOM 662 C CA . LEU A 1 87 ? -5.697 0.751 6.523 1.00 94.69 87 LEU A CA 1
ATOM 663 C C . LEU A 1 87 ? -5.692 1.339 5.122 1.00 94.69 87 LEU A C 1
ATOM 665 O O . LEU A 1 87 ? -6.748 1.682 4.583 1.00 94.69 87 LEU A O 1
ATOM 669 N N . TYR A 1 88 ? -4.512 1.407 4.526 1.00 95.94 88 TYR A N 1
ATOM 670 C CA . TYR A 1 88 ? -4.322 1.861 3.158 1.00 95.94 88 TYR A CA 1
ATOM 671 C C . TYR A 1 88 ? -4.180 0.653 2.239 1.00 95.94 88 TYR A C 1
ATOM 673 O O . TYR A 1 88 ? -3.551 -0.342 2.592 1.00 95.94 88 TYR A O 1
ATOM 681 N N . PHE A 1 89 ? -4.777 0.740 1.054 1.00 95.56 89 PHE A N 1
ATOM 682 C CA . PHE A 1 89 ? -4.563 -0.248 0.008 1.00 95.56 89 PHE A CA 1
ATOM 683 C C . PHE A 1 89 ? -3.161 -0.046 -0.571 1.00 95.56 89 PHE A C 1
ATOM 685 O O . PHE A 1 89 ? -2.934 0.940 -1.268 1.00 95.56 89 PHE A O 1
ATOM 692 N N . GLY A 1 90 ? -2.235 -0.960 -0.265 1.00 95.31 90 GLY A N 1
ATOM 693 C CA . GLY A 1 90 ? -0.825 -0.849 -0.655 1.00 95.31 90 GLY A CA 1
ATOM 694 C C . GLY A 1 90 ? -0.528 -1.244 -2.105 1.00 95.31 90 GLY A C 1
ATOM 695 O O . GLY A 1 90 ? 0.480 -0.808 -2.654 1.00 95.31 90 GLY A O 1
ATOM 696 N N . GLY A 1 91 ? -1.401 -2.020 -2.746 1.00 95.56 91 GLY A N 1
ATOM 697 C CA . GLY A 1 91 ? -1.208 -2.524 -4.104 1.00 95.56 91 GLY A CA 1
ATOM 698 C C . GLY A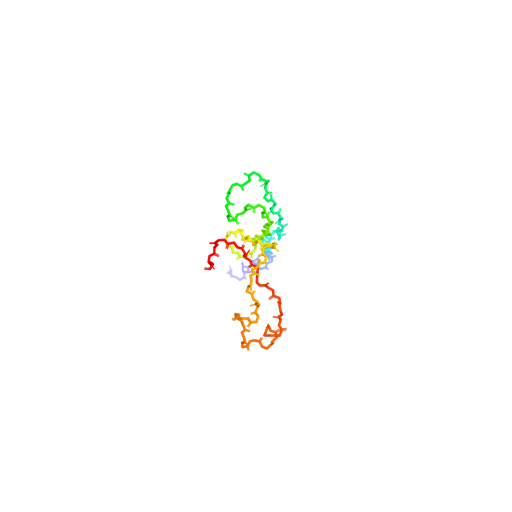 1 91 ? -1.881 -3.885 -4.306 1.00 95.56 91 GLY A C 1
ATOM 699 O O . GLY A 1 91 ? -2.448 -4.429 -3.364 1.00 95.56 91 GLY A O 1
ATOM 700 N N . PRO A 1 92 ? -1.836 -4.440 -5.527 1.00 94.75 92 PRO A N 1
ATOM 701 C CA . PRO A 1 92 ? -2.525 -5.687 -5.879 1.00 94.75 92 PRO A CA 1
ATOM 702 C C . PRO A 1 92 ? -1.770 -6.964 -5.472 1.00 94.75 92 PRO A C 1
ATOM 704 O O . PRO A 1 92 ? -2.187 -8.065 -5.823 1.00 94.75 92 PRO A O 1
ATOM 707 N N . VAL A 1 93 ? -0.620 -6.830 -4.810 1.00 91.81 93 VAL A N 1
ATOM 708 C CA . VAL A 1 93 ? 0.207 -7.963 -4.381 1.00 91.81 93 VAL A CA 1
ATOM 709 C C . VAL A 1 93 ? -0.242 -8.378 -2.983 1.00 91.81 93 VAL A C 1
ATOM 711 O O . VAL A 1 93 ? -0.378 -7.511 -2.125 1.00 91.81 93 VAL A O 1
ATOM 714 N N . GLU A 1 94 ? -0.472 -9.678 -2.771 1.00 81.88 94 GLU A N 1
ATOM 715 C CA . GLU A 1 94 ? -0.778 -10.273 -1.453 1.00 81.88 94 GLU A CA 1
ATOM 716 C C . GLU A 1 94 ? -1.918 -9.567 -0.685 1.00 81.88 94 GLU A C 1
ATOM 718 O O . GLU A 1 94 ? -1.791 -9.261 0.500 1.00 81.88 94 GLU A O 1
ATOM 723 N N . THR A 1 95 ? -3.023 -9.268 -1.380 1.00 72.12 95 THR A N 1
ATOM 724 C CA . THR A 1 95 ? -4.170 -8.517 -0.831 1.00 72.12 95 THR A CA 1
ATOM 725 C C . THR A 1 95 ? -5.152 -9.380 -0.044 1.00 72.12 95 THR A C 1
ATOM 727 O O . THR A 1 95 ? -5.448 -10.507 -0.502 1.00 72.12 95 THR A O 1
#

Solvent-accessible surface area (backbone atoms only — not comparable to full-atom values): 6160 Å² total; per-residue (Å²): 146,80,75,77,73,72,72,73,72,73,77,70,74,77,76,68,77,75,73,70,78,85,69,71,75,87,47,80,47,77,49,69,44,52,90,82,45,79,52,80,88,47,41,82,30,46,30,46,31,35,56,82,82,53,103,52,70,47,66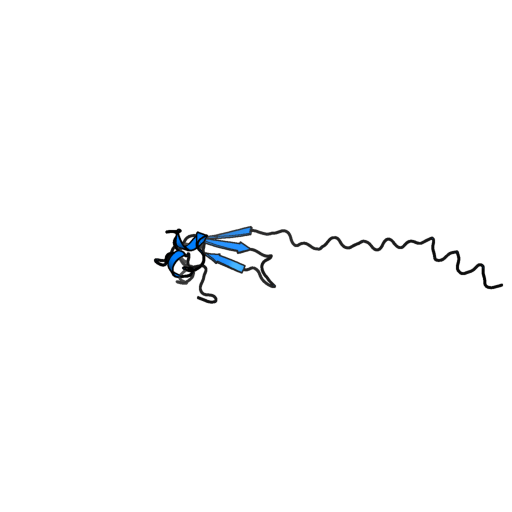,34,34,76,80,43,70,50,94,48,40,44,20,76,80,36,58,87,42,66,84,42,40,73,38,83,52,56,41,55,54,42,57,88,69,94,114

Secondary structure (DSSP, 8-state):
--SSSSSSSSS----------------EEEEEPPTT---TTTTT-EEEEESSSSSS-EEEE-S-EEEEEHHHH-TT-HHHHT--PEEE---SS--

Radius of gyration: 26.51 Å; Cα contacts (8 Å, |Δi|>4): 120; chains: 1; bounding box: 83×34×42 Å

Mean predicted aligned error: 12.04 Å